Protein AF-A0A6L8GIK8-F1 (afdb_monomer_lite)

Secondary structure (DSSP, 8-state):
-HHHHHHHHHHHHHHHHTTT---PPPPPPPPP---BPPPEEEEEEEETTEEEEEEEPPSSBTTS-SS-----------SSEEPTTS-EE---

Seque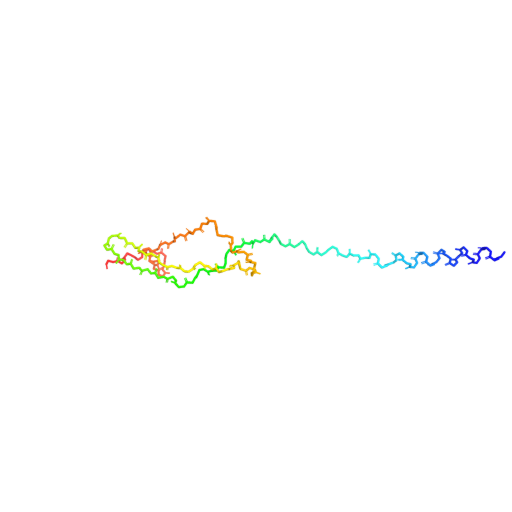nce (92 aa):
MKHHQVVVGLSTLLLAAALPACGIRGRPQPPLIILPAAVSDLSAVRLGDEVHLELTIPEANADGSQPPDVERIDIYAVTTLPDADGAPLVLY

pLDDT: mean 84.7, std 12.91, range [44.72, 97.75]

Radius of gyration: 32.32 Å; chains: 1; bounding box: 56×35×91 Å

Foldseek 3Di:
DVVVVVVVVVVVVVVVVPPPPPDDDDDPDPPDDWAFDDWPPWDWDDDPPDIDTDIHGGCGTPVRHPDGPDDDDDDDDDQFDQDPVGNTDRDD

Structure (mmCIF, N/CA/C/O backbone):
data_AF-A0A6L8GIK8-F1
#
_entry.id   AF-A0A6L8GIK8-F1
#
loop_
_atom_site.group_PDB
_atom_site.id
_atom_site.type_symbol
_atom_site.label_atom_id
_atom_site.label_alt_id
_atom_site.label_comp_id
_atom_site.label_asym_id
_atom_site.label_entity_id
_atom_site.label_seq_id
_atom_site.pdbx_PDB_ins_code
_atom_site.Cartn_x
_atom_site.Cartn_y
_atom_site.Cartn_z
_atom_site.occupancy
_atom_site.B_iso_or_equiv
_atom_site.auth_seq_id
_atom_site.auth_comp_id
_atom_site.auth_asym_id
_atom_site.auth_atom_id
_atom_site.pdbx_PDB_model_num
ATOM 1 N N . MET A 1 1 ? 35.577 -11.325 -67.788 1.00 58.19 1 MET A N 1
ATOM 2 C CA . MET A 1 1 ? 35.919 -12.221 -66.655 1.00 58.19 1 MET A CA 1
ATOM 3 C C . MET A 1 1 ? 35.951 -11.497 -65.303 1.00 58.19 1 MET A C 1
ATOM 5 O O . MET A 1 1 ? 35.343 -12.004 -64.375 1.00 58.19 1 MET A O 1
ATOM 9 N N . LYS A 1 2 ? 36.553 -10.300 -65.183 1.00 66.06 2 LYS A N 1
ATOM 10 C CA . LYS A 1 2 ? 36.641 -9.545 -63.909 1.00 66.06 2 LYS A CA 1
ATOM 11 C C . LYS A 1 2 ? 35.282 -9.099 -63.332 1.00 66.06 2 LYS A C 1
ATOM 13 O O . LYS A 1 2 ? 35.050 -9.262 -62.143 1.00 66.06 2 LYS A O 1
ATOM 18 N N . HIS A 1 3 ? 34.351 -8.636 -64.174 1.00 69.19 3 HIS A N 1
ATOM 19 C CA . HIS A 1 3 ? 33.010 -8.217 -63.728 1.00 69.19 3 HIS A CA 1
ATOM 20 C C . HIS A 1 3 ? 32.182 -9.367 -63.127 1.00 69.19 3 HIS A C 1
ATOM 22 O O . HIS A 1 3 ? 31.532 -9.178 -62.108 1.00 69.19 3 HIS A O 1
ATOM 28 N N . HIS A 1 4 ? 32.268 -10.579 -63.691 1.00 70.94 4 HIS A N 1
ATOM 29 C CA . HIS A 1 4 ? 31.576 -11.754 -63.145 1.00 70.94 4 HIS A CA 1
ATOM 30 C C . HIS A 1 4 ? 32.102 -12.151 -61.761 1.00 70.94 4 HIS A C 1
ATOM 32 O O . HIS A 1 4 ? 31.311 -12.513 -60.899 1.00 70.94 4 HIS A O 1
ATOM 38 N N . GLN A 1 5 ? 33.415 -12.044 -61.523 1.00 76.12 5 GLN A N 1
ATOM 39 C CA . GLN A 1 5 ? 33.998 -12.345 -60.211 1.00 76.12 5 GLN A CA 1
ATOM 40 C C . GLN A 1 5 ? 33.575 -11.328 -59.144 1.00 76.12 5 GLN A C 1
ATOM 42 O O . GLN A 1 5 ? 33.270 -11.718 -58.021 1.00 76.12 5 GLN A O 1
ATOM 47 N N . VAL A 1 6 ? 33.483 -10.045 -59.510 1.00 79.69 6 VAL A N 1
ATOM 48 C CA . VAL A 1 6 ? 33.005 -8.984 -58.607 1.00 79.69 6 VAL A CA 1
ATOM 49 C C . VAL A 1 6 ? 31.522 -9.167 -58.268 1.00 79.69 6 VAL A C 1
ATOM 51 O O . VAL A 1 6 ? 31.146 -9.054 -57.105 1.00 79.69 6 VAL A O 1
ATOM 54 N N . VAL A 1 7 ? 30.686 -9.513 -59.252 1.00 81.88 7 VAL A N 1
ATOM 55 C CA . VAL A 1 7 ? 29.244 -9.742 -59.039 1.00 81.88 7 VAL A CA 1
ATOM 56 C C . VAL A 1 7 ? 28.995 -10.965 -58.153 1.00 81.88 7 VAL A C 1
ATOM 58 O O . VAL A 1 7 ? 28.177 -10.898 -57.238 1.00 81.88 7 VAL A O 1
ATOM 61 N N . VAL A 1 8 ? 29.728 -12.061 -58.374 1.00 83.75 8 VAL A N 1
ATOM 62 C CA . VAL A 1 8 ? 29.610 -13.272 -57.547 1.00 83.75 8 VAL A CA 1
ATOM 63 C C . VAL A 1 8 ? 30.048 -12.999 -56.109 1.00 83.75 8 VAL A C 1
ATOM 65 O O . VAL A 1 8 ? 29.334 -13.387 -55.190 1.00 83.75 8 VAL A O 1
ATOM 68 N N . GLY A 1 9 ? 31.163 -12.286 -55.908 1.00 87.12 9 GLY A N 1
ATOM 69 C CA . GLY A 1 9 ? 31.647 -11.928 -54.570 1.00 87.12 9 GLY A CA 1
ATOM 70 C C . GLY A 1 9 ? 30.705 -10.990 -53.808 1.00 87.12 9 GLY A C 1
ATOM 71 O O . GLY A 1 9 ? 30.495 -11.164 -52.609 1.00 87.12 9 GLY A O 1
ATOM 72 N N . LEU A 1 10 ? 30.091 -10.023 -54.497 1.00 87.31 10 LEU A N 1
ATOM 73 C CA . LEU A 1 10 ? 29.113 -9.122 -53.884 1.00 87.31 10 LEU A CA 1
ATOM 74 C C . LEU A 1 10 ? 27.825 -9.867 -53.497 1.00 87.31 10 LEU A C 1
ATOM 76 O O . LEU A 1 10 ? 27.274 -9.638 -52.422 1.00 87.31 10 LEU A O 1
ATOM 80 N N . SER A 1 11 ? 27.370 -10.790 -54.349 1.00 86.12 11 SER A N 1
ATOM 81 C CA . SER A 1 11 ? 26.167 -11.587 -54.099 1.00 86.12 11 SER A CA 1
ATOM 82 C C . SER A 1 11 ? 26.318 -12.521 -52.898 1.00 86.12 11 SER A C 1
ATOM 84 O O . SER A 1 11 ? 25.381 -12.649 -52.112 1.00 86.12 11 SER A O 1
ATOM 86 N N . THR A 1 12 ? 27.468 -13.180 -52.734 1.00 88.06 12 THR A N 1
ATOM 87 C CA . THR A 1 12 ? 27.711 -14.061 -51.581 1.00 88.06 12 THR A CA 1
ATOM 88 C C . THR A 1 12 ? 27.848 -13.279 -50.281 1.00 88.06 12 THR A C 1
ATOM 90 O O . THR A 1 12 ? 27.337 -13.727 -49.256 1.00 88.06 12 THR A O 1
ATOM 93 N N . LEU A 1 13 ? 28.464 -12.093 -50.315 1.00 88.06 13 LEU A N 1
ATOM 94 C CA . LEU A 1 13 ? 28.581 -11.224 -49.143 1.00 88.06 13 LEU A CA 1
ATOM 95 C C . LEU A 1 13 ? 27.212 -10.723 -48.657 1.00 88.06 13 LEU A C 1
ATOM 97 O O . LEU A 1 13 ? 26.926 -10.773 -47.461 1.00 88.06 13 LEU A O 1
ATOM 101 N N . LEU A 1 14 ? 26.350 -10.292 -49.583 1.00 86.00 14 LEU A N 1
ATOM 102 C CA . LEU A 1 14 ? 24.987 -9.853 -49.267 1.00 86.00 14 LEU A CA 1
ATOM 103 C C . LEU A 1 14 ? 24.138 -10.989 -48.684 1.00 86.00 14 LEU A C 1
ATOM 105 O O . LEU A 1 14 ? 23.404 -10.775 -47.721 1.00 86.00 14 LEU A O 1
ATOM 109 N N . LEU A 1 15 ? 24.264 -12.202 -49.229 1.00 84.25 15 LEU A N 1
ATOM 110 C CA . LEU A 1 15 ? 23.520 -13.363 -48.742 1.00 84.25 15 LEU A CA 1
ATOM 111 C C . LEU A 1 15 ? 23.990 -13.805 -47.347 1.00 84.25 15 LEU A C 1
ATOM 113 O O . LEU A 1 15 ? 23.164 -14.137 -46.501 1.00 84.25 15 LEU A O 1
ATOM 117 N N . ALA A 1 16 ? 25.299 -13.760 -47.079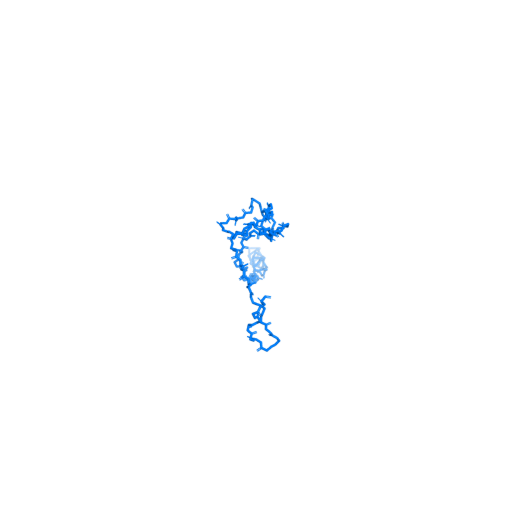 1.00 84.19 16 ALA A N 1
ATOM 118 C CA . ALA A 1 16 ? 25.859 -14.092 -45.769 1.00 84.19 16 ALA A CA 1
ATOM 119 C C . ALA A 1 16 ? 25.449 -13.085 -44.678 1.00 84.19 16 ALA A C 1
ATOM 121 O O . ALA A 1 16 ? 25.181 -13.479 -43.544 1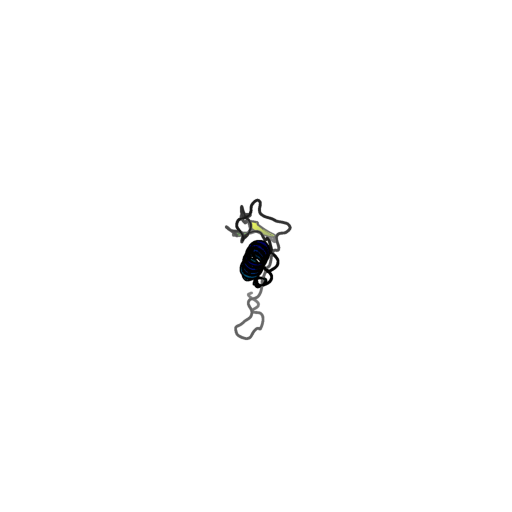.00 84.19 16 ALA A O 1
ATOM 122 N N . ALA A 1 17 ? 25.343 -11.797 -45.023 1.00 82.56 17 ALA A N 1
ATOM 123 C CA . ALA A 1 17 ? 24.937 -10.742 -44.094 1.00 82.56 17 ALA A CA 1
ATOM 124 C C . ALA A 1 17 ? 23.458 -10.823 -43.665 1.00 82.56 17 ALA A C 1
ATOM 126 O O . ALA A 1 17 ? 23.092 -10.255 -42.639 1.00 82.56 17 ALA A O 1
ATOM 127 N N . ALA A 1 18 ? 22.611 -11.536 -44.415 1.00 75.44 18 ALA A N 1
ATOM 128 C CA . ALA A 1 18 ? 21.179 -11.666 -44.131 1.00 75.44 18 ALA A CA 1
ATOM 129 C C . ALA A 1 18 ? 20.827 -12.795 -43.136 1.00 75.44 18 ALA A C 1
ATOM 131 O O . ALA A 1 18 ? 19.690 -12.876 -42.673 1.00 75.44 18 ALA A O 1
ATOM 132 N N . LEU A 1 19 ? 21.781 -13.664 -42.782 1.00 73.31 19 LEU 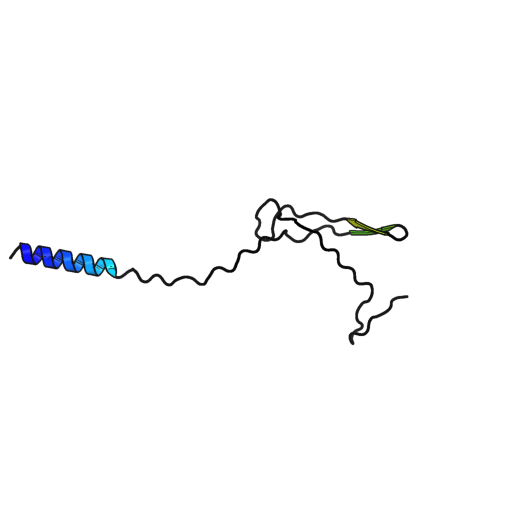A N 1
ATOM 133 C CA . LEU A 1 19 ? 21.541 -14.851 -41.950 1.00 73.31 19 LEU A CA 1
ATOM 134 C C . LEU A 1 19 ? 21.340 -14.619 -40.429 1.00 73.31 19 LEU A C 1
ATOM 136 O O . LEU A 1 19 ? 20.684 -15.464 -39.819 1.00 73.31 19 LEU A O 1
ATOM 140 N N . PRO A 1 20 ? 21.810 -13.539 -39.765 1.00 75.00 20 PRO A N 1
ATOM 141 C CA . PRO A 1 20 ? 21.627 -13.387 -38.316 1.00 75.00 20 PRO A CA 1
ATOM 142 C C . PRO A 1 20 ? 20.260 -12.802 -37.892 1.00 75.00 20 PRO A C 1
ATOM 144 O O . PRO A 1 20 ? 20.079 -12.460 -36.728 1.00 75.00 20 PRO A O 1
ATOM 147 N N . ALA A 1 21 ? 19.268 -12.699 -38.785 1.00 64.38 21 ALA A N 1
ATOM 148 C CA . ALA A 1 21 ? 17.984 -12.031 -38.515 1.00 64.38 21 ALA A CA 1
ATOM 149 C C . ALA A 1 21 ? 16.949 -12.856 -37.706 1.00 64.38 21 ALA A C 1
ATOM 151 O O . ALA A 1 21 ? 15.760 -12.533 -37.709 1.00 64.38 21 ALA A O 1
ATOM 152 N N . CYS A 1 22 ? 17.357 -13.916 -37.001 1.00 72.56 22 CYS A N 1
ATOM 153 C CA . CYS A 1 22 ? 16.434 -14.761 -36.239 1.00 72.56 22 CYS A CA 1
ATOM 154 C C . CYS A 1 22 ? 16.178 -14.197 -34.829 1.00 72.56 22 CYS A C 1
ATOM 156 O O . CYS A 1 22 ? 16.617 -14.751 -33.823 1.00 72.56 22 CYS A O 1
ATOM 158 N N . GLY A 1 23 ? 15.470 -13.071 -34.748 1.00 72.62 23 GLY A N 1
ATOM 159 C CA . GLY A 1 23 ? 14.977 -12.542 -33.477 1.00 72.62 23 GLY A CA 1
ATOM 160 C C . GLY A 1 23 ? 13.731 -13.300 -33.020 1.00 72.62 23 GLY A C 1
ATOM 161 O O . GLY A 1 23 ? 12.661 -13.134 -33.604 1.00 72.62 23 GLY A O 1
ATOM 162 N N . ILE A 1 24 ? 13.837 -14.112 -31.965 1.00 79.06 24 ILE A N 1
ATOM 163 C CA . ILE A 1 24 ? 12.647 -14.618 -31.272 1.00 79.06 24 ILE A CA 1
ATOM 164 C C . ILE A 1 24 ? 12.006 -13.453 -30.513 1.00 79.06 24 ILE A C 1
ATOM 166 O O . ILE A 1 24 ? 12.670 -12.751 -29.749 1.00 79.06 24 ILE A O 1
ATOM 170 N N . ARG A 1 25 ? 10.712 -13.205 -30.732 1.00 80.38 25 ARG A N 1
ATOM 171 C CA . ARG A 1 25 ? 9.983 -12.219 -29.929 1.00 80.38 25 ARG A CA 1
ATOM 172 C C . ARG A 1 25 ? 9.964 -12.731 -28.487 1.00 80.38 25 ARG A C 1
ATOM 174 O O . ARG A 1 25 ? 9.505 -13.845 -28.243 1.00 80.38 25 ARG A O 1
ATOM 181 N N . GLY A 1 26 ? 10.496 -11.941 -27.554 1.00 80.38 26 GLY A N 1
ATOM 182 C CA . GLY A 1 26 ? 10.444 -12.262 -26.128 1.00 80.38 26 GLY A CA 1
ATOM 183 C C . GLY A 1 26 ? 9.004 -12.487 -25.663 1.00 80.38 26 GLY A C 1
ATOM 184 O O . GLY A 1 26 ? 8.055 -12.035 -26.312 1.00 80.38 26 GLY A O 1
ATOM 185 N N . ARG A 1 27 ? 8.830 -13.196 -24.541 1.00 83.81 27 ARG A N 1
ATOM 186 C CA . ARG A 1 27 ? 7.500 -13.340 -23.931 1.00 83.81 27 ARG A CA 1
ATOM 187 C C . ARG A 1 27 ? 6.902 -11.943 -23.710 1.00 83.81 27 ARG A C 1
ATOM 189 O O . ARG A 1 27 ? 7.662 -11.034 -23.371 1.00 83.81 27 ARG A O 1
ATOM 196 N N . PRO A 1 28 ? 5.583 -11.758 -23.897 1.00 85.31 28 PRO A N 1
ATOM 197 C CA . PRO A 1 28 ? 4.930 -10.511 -23.530 1.00 85.31 28 PRO A CA 1
ATOM 198 C C . PRO A 1 28 ? 5.319 -10.139 -22.100 1.00 85.31 28 PRO A C 1
ATOM 200 O O . PRO A 1 28 ? 5.221 -10.975 -21.199 1.00 85.31 28 PRO A O 1
ATOM 203 N N . GLN A 1 29 ? 5.804 -8.915 -21.908 1.00 83.94 29 GLN A N 1
ATOM 204 C CA . GLN A 1 29 ? 6.032 -8.413 -20.564 1.00 83.94 29 GLN A CA 1
ATOM 205 C C . GLN A 1 29 ? 4.662 -8.263 -19.893 1.00 83.94 29 GLN A C 1
ATOM 207 O O . GLN A 1 29 ? 3.758 -7.699 -20.520 1.00 83.94 29 GLN A O 1
ATOM 212 N N . PRO A 1 30 ? 4.468 -8.801 -18.676 1.00 85.81 30 PRO A N 1
ATOM 213 C CA . PRO A 1 30 ? 3.228 -8.596 -17.947 1.00 85.81 30 PRO A CA 1
ATOM 214 C C . PRO A 1 30 ? 2.914 -7.101 -17.829 1.00 85.81 30 PRO A C 1
ATOM 216 O O . PRO A 1 30 ? 3.852 -6.298 -17.762 1.00 85.81 30 PRO A O 1
ATOM 219 N N . PRO A 1 31 ? 1.625 -6.718 -17.788 1.00 83.44 31 PRO A N 1
ATOM 220 C CA . PRO A 1 31 ? 1.247 -5.362 -17.427 1.00 83.44 31 PRO A CA 1
ATOM 221 C C . PRO A 1 31 ? 1.951 -4.964 -16.129 1.00 83.44 31 PRO A C 1
ATOM 223 O O . PRO A 1 31 ? 1.906 -5.702 -15.144 1.00 83.44 31 PRO A O 1
ATOM 226 N N . LEU A 1 32 ? 2.634 -3.823 -16.155 1.00 82.44 32 LEU A N 1
ATOM 227 C CA . LEU A 1 32 ? 3.254 -3.258 -14.966 1.00 82.44 32 LEU A CA 1
ATOM 228 C C . LEU A 1 32 ? 2.133 -2.692 -14.097 1.00 82.44 32 LEU A C 1
ATOM 230 O O . LEU A 1 32 ? 1.396 -1.815 -14.545 1.00 82.44 32 LEU A O 1
ATOM 234 N N . ILE A 1 33 ? 1.986 -3.226 -12.886 1.00 85.31 33 ILE A N 1
ATOM 235 C CA . ILE A 1 33 ? 1.035 -2.716 -11.902 1.00 85.31 33 ILE A CA 1
ATOM 236 C C . ILE A 1 33 ? 1.843 -1.944 -10.861 1.00 85.31 33 ILE A C 1
ATOM 238 O O . ILE A 1 33 ? 2.652 -2.534 -10.146 1.00 85.31 33 ILE A O 1
ATOM 242 N N . ILE A 1 34 ? 1.648 -0.629 -10.824 1.00 90.06 34 ILE A N 1
ATOM 243 C CA . ILE A 1 34 ? 2.339 0.274 -9.906 1.00 90.06 34 ILE A CA 1
ATOM 244 C C . ILE A 1 34 ? 1.401 0.495 -8.723 1.00 90.06 34 ILE A C 1
ATOM 246 O O . ILE A 1 34 ? 0.389 1.171 -8.858 1.00 90.06 34 ILE A O 1
ATOM 250 N N . LEU A 1 35 ? 1.696 -0.153 -7.595 1.00 94.25 35 LEU A N 1
ATOM 251 C CA . LEU A 1 35 ? 0.966 0.026 -6.339 1.00 94.25 35 LEU A CA 1
ATOM 252 C C . LEU A 1 35 ? 1.923 0.548 -5.267 1.00 94.25 35 LEU A C 1
ATOM 254 O O . LEU A 1 35 ? 3.082 0.114 -5.253 1.00 94.25 35 LEU A O 1
ATOM 258 N N . PRO A 1 36 ? 1.436 1.370 -4.321 1.00 96.56 36 PRO A N 1
ATOM 259 C CA . PRO A 1 36 ? 2.161 1.686 -3.099 1.00 96.56 36 PRO A CA 1
ATOM 260 C C . PRO A 1 36 ? 2.663 0.418 -2.406 1.00 96.56 36 PRO A C 1
ATOM 262 O O . PRO A 1 36 ? 1.999 -0.623 -2.424 1.00 96.56 36 PRO A O 1
ATOM 265 N N . ALA A 1 37 ? 3.836 0.500 -1.778 1.00 95.88 37 ALA A N 1
ATOM 266 C CA . ALA A 1 37 ? 4.298 -0.569 -0.903 1.00 95.88 37 ALA A CA 1
ATOM 267 C C . ALA A 1 37 ? 3.342 -0.761 0.297 1.00 95.88 37 ALA A C 1
ATOM 269 O O . ALA A 1 37 ? 2.432 0.033 0.538 1.00 95.88 37 ALA A O 1
ATOM 270 N N . ALA A 1 38 ? 3.534 -1.834 1.065 1.00 95.25 38 ALA A N 1
ATOM 271 C CA . ALA A 1 38 ? 2.745 -2.047 2.275 1.00 95.25 38 ALA A CA 1
ATOM 272 C C . ALA A 1 38 ? 2.941 -0.889 3.272 1.00 95.25 38 ALA A C 1
ATOM 274 O O . ALA A 1 38 ? 4.062 -0.414 3.461 1.00 95.25 38 ALA A O 1
ATOM 275 N N . VAL A 1 39 ? 1.855 -0.467 3.923 1.00 96.19 39 VAL A N 1
ATOM 276 C CA . VAL A 1 39 ? 1.907 0.489 5.040 1.00 96.19 39 VAL A CA 1
ATOM 277 C C . VAL A 1 39 ? 2.647 -0.123 6.231 1.00 96.19 39 VAL A C 1
ATOM 279 O O . VAL A 1 39 ? 2.613 -1.342 6.430 1.00 96.19 39 VAL A O 1
ATOM 282 N N . SER A 1 40 ? 3.298 0.713 7.037 1.00 96.81 40 SER A N 1
ATOM 283 C CA . SER A 1 40 ? 3.973 0.296 8.273 1.00 96.81 40 SER A CA 1
ATOM 284 C C . SER A 1 40 ? 3.345 0.945 9.502 1.00 96.81 40 SER A C 1
ATOM 286 O O . SER A 1 40 ? 2.452 1.785 9.386 1.00 96.81 40 SER A O 1
ATOM 288 N N . ASP A 1 41 ? 3.796 0.515 10.684 1.00 97.19 41 ASP A N 1
ATOM 289 C CA . ASP A 1 41 ? 3.446 1.127 11.974 1.00 97.19 41 ASP A CA 1
ATOM 290 C C . ASP A 1 41 ? 1.935 1.195 12.245 1.00 97.19 41 ASP A C 1
ATOM 292 O O . ASP A 1 41 ? 1.458 2.075 12.957 1.00 97.19 41 ASP A O 1
ATOM 296 N N . LEU A 1 42 ? 1.177 0.243 11.684 1.00 96.50 42 LEU A N 1
ATOM 297 C CA . LEU A 1 42 ? -0.264 0.165 11.883 1.00 96.50 42 LEU A CA 1
ATOM 298 C C . LEU A 1 42 ? -0.569 -0.086 13.362 1.00 96.50 42 LEU A C 1
ATOM 300 O O . LEU A 1 42 ? -0.255 -1.145 13.910 1.00 96.50 42 LEU A O 1
ATOM 304 N N . SER A 1 43 ? -1.242 0.872 13.980 1.00 96.94 43 SER A N 1
ATOM 305 C CA . SER A 1 43 ? -1.751 0.779 15.338 1.00 96.94 43 SER A CA 1
ATOM 306 C C . SER A 1 43 ? -3.226 1.159 15.389 1.00 96.94 43 SER A C 1
ATOM 308 O O . SER A 1 43 ? -3.747 1.869 14.527 1.00 96.94 43 SER A O 1
ATOM 310 N N . ALA A 1 44 ? -3.914 0.628 16.395 1.00 96.00 44 ALA A N 1
ATOM 311 C CA . ALA A 1 44 ? -5.331 0.854 16.606 1.00 96.00 44 ALA A CA 1
ATOM 312 C C . ALA A 1 44 ? -5.590 1.136 18.084 1.00 96.00 44 ALA A C 1
ATOM 314 O O . ALA A 1 44 ? -5.187 0.356 18.950 1.00 96.00 44 ALA A O 1
ATOM 315 N N . VAL A 1 45 ? -6.293 2.227 18.375 1.00 96.88 45 VAL A N 1
ATOM 316 C CA . VAL A 1 45 ? -6.701 2.590 19.735 1.00 96.88 45 VAL A CA 1
ATOM 317 C C . VAL A 1 45 ? -8.207 2.808 19.762 1.00 96.88 45 VAL A C 1
ATOM 319 O O . VAL A 1 45 ? -8.750 3.550 18.946 1.00 96.88 45 VAL A O 1
ATOM 322 N N . ARG A 1 46 ? -8.900 2.167 20.709 1.00 95.06 46 ARG A N 1
ATOM 323 C CA . ARG A 1 46 ? -10.335 2.391 20.925 1.00 95.06 46 ARG A CA 1
ATOM 324 C C . ARG A 1 46 ? -10.539 3.569 21.873 1.00 95.06 46 ARG A C 1
ATOM 326 O O . ARG A 1 46 ? -10.054 3.540 23.003 1.00 95.06 46 ARG A O 1
ATOM 333 N N . LEU A 1 47 ? -11.292 4.569 21.429 1.00 96.31 47 LEU A N 1
ATOM 334 C CA . LEU A 1 47 ? -11.646 5.759 22.199 1.00 96.31 47 LEU A CA 1
ATOM 335 C C . LEU A 1 47 ? -13.169 5.892 22.221 1.00 96.31 47 LEU A C 1
ATOM 337 O O . LEU A 1 47 ? -13.784 6.303 21.241 1.00 96.31 47 LEU A O 1
ATOM 341 N N . GLY A 1 48 ? -13.792 5.506 23.338 1.00 94.62 48 GLY A N 1
ATOM 342 C CA . GLY A 1 48 ? -15.253 5.410 23.398 1.00 94.62 48 GLY A CA 1
ATOM 343 C C . GLY A 1 48 ? -15.754 4.418 22.352 1.00 94.62 48 GLY A C 1
ATOM 344 O O . GLY A 1 48 ? -15.299 3.280 22.347 1.00 94.62 48 GLY A O 1
ATOM 345 N N . ASP A 1 49 ? -16.641 4.852 21.461 1.00 94.50 49 ASP A N 1
ATOM 346 C CA . ASP A 1 49 ? -17.210 4.014 20.398 1.00 94.50 49 ASP A CA 1
ATOM 347 C C . ASP A 1 49 ? -16.480 4.120 19.051 1.00 94.50 49 ASP A C 1
ATOM 349 O O . ASP A 1 49 ? -16.915 3.533 18.063 1.00 94.50 49 ASP A O 1
ATOM 353 N N . GLU A 1 50 ? -15.337 4.807 19.016 1.00 95.25 50 GLU A N 1
ATOM 354 C CA . GLU A 1 50 ? -14.492 4.931 17.829 1.00 95.25 50 GLU A CA 1
ATOM 355 C C . GLU A 1 50 ? -13.228 4.073 17.939 1.00 95.25 50 GLU A C 1
ATOM 357 O O . GLU A 1 50 ? -12.690 3.843 19.027 1.00 95.25 50 GLU A O 1
ATOM 362 N N . VAL A 1 51 ? -12.720 3.630 16.788 1.00 94.69 51 VAL A N 1
ATOM 363 C CA . VAL A 1 51 ? -11.386 3.034 16.658 1.00 94.69 51 VAL A CA 1
ATOM 364 C C . VAL A 1 51 ? -10.547 3.970 15.804 1.00 94.69 51 VAL A C 1
ATOM 366 O O . VAL A 1 51 ? -10.851 4.198 14.636 1.00 94.69 51 VAL A O 1
ATOM 369 N N . HIS A 1 52 ? -9.505 4.529 16.406 1.00 96.94 52 HIS A N 1
ATOM 370 C CA . HIS A 1 52 ? -8.552 5.409 15.744 1.00 96.94 52 HIS A CA 1
ATOM 371 C C . HIS A 1 52 ? -7.415 4.550 15.205 1.00 96.94 52 HIS A C 1
ATOM 373 O O . HIS A 1 52 ? -6.823 3.774 15.958 1.00 96.94 52 HIS A O 1
ATOM 379 N N . LEU A 1 53 ? -7.151 4.665 13.904 1.00 96.75 53 LEU A N 1
ATOM 380 C CA . LEU A 1 53 ? -6.088 3.941 13.216 1.00 96.75 53 LEU A CA 1
ATOM 381 C C . LEU A 1 53 ? -4.976 4.916 12.851 1.00 96.75 53 LEU A C 1
ATOM 383 O O . LEU A 1 53 ? -5.228 5.933 12.207 1.00 96.75 53 LEU A O 1
ATOM 387 N N . GLU A 1 54 ? -3.756 4.579 13.241 1.00 97.75 54 GLU A N 1
ATOM 388 C CA . GLU A 1 54 ? -2.548 5.298 12.849 1.00 97.75 54 GLU A CA 1
ATOM 389 C C . GLU A 1 54 ? -1.676 4.353 12.029 1.00 97.75 54 GLU A C 1
ATOM 391 O O . GLU A 1 54 ? -1.534 3.183 12.378 1.00 97.75 54 GLU A O 1
ATOM 396 N N . LEU A 1 55 ? -1.154 4.839 10.907 1.00 97.25 55 LEU A N 1
ATOM 397 C CA . LEU A 1 55 ? -0.297 4.085 9.999 1.00 97.25 55 LEU A CA 1
ATOM 398 C C . LEU A 1 55 ? 0.628 5.037 9.244 1.00 97.25 55 LEU A C 1
ATOM 400 O O . LEU A 1 55 ? 0.299 6.208 9.038 1.00 97.25 55 LEU A O 1
ATOM 404 N N . THR A 1 56 ? 1.753 4.510 8.779 1.00 97.50 56 THR A N 1
ATOM 405 C CA . THR A 1 56 ? 2.715 5.238 7.953 1.00 97.50 56 THR A CA 1
ATOM 406 C C . THR A 1 56 ? 2.455 4.951 6.476 1.00 97.50 56 THR A C 1
ATOM 408 O O . THR A 1 56 ? 2.410 3.794 6.046 1.00 97.50 56 THR A O 1
ATOM 411 N N . ILE A 1 57 ? 2.306 6.016 5.683 1.00 96.81 57 ILE A N 1
ATOM 412 C CA . ILE A 1 57 ? 2.232 5.923 4.220 1.00 96.81 57 ILE A CA 1
ATOM 413 C C . ILE A 1 57 ? 3.637 5.621 3.680 1.00 96.81 57 ILE A C 1
ATOM 415 O O . ILE A 1 57 ? 4.581 6.312 4.066 1.00 96.81 57 ILE A O 1
ATOM 419 N N . PRO A 1 58 ? 3.806 4.616 2.803 1.00 96.62 58 PRO A N 1
ATOM 420 C CA . PRO A 1 58 ? 5.115 4.281 2.246 1.00 96.62 58 PRO A CA 1
ATOM 421 C C . PRO A 1 58 ? 5.683 5.436 1.415 1.00 96.62 58 PRO A C 1
ATOM 423 O O . PRO A 1 58 ? 4.936 6.191 0.809 1.00 96.62 58 PRO A O 1
ATOM 426 N N . GLU A 1 59 ? 7.007 5.533 1.301 1.00 97.50 59 GLU A N 1
ATOM 427 C CA . GLU A 1 59 ? 7.662 6.555 0.463 1.00 97.50 59 GLU A CA 1
ATOM 428 C C . GLU A 1 59 ? 7.754 6.164 -1.023 1.00 97.50 59 GLU A C 1
ATOM 430 O O . GLU A 1 59 ? 8.109 6.989 -1.865 1.00 97.50 59 GLU A O 1
ATOM 435 N N . ALA A 1 60 ? 7.454 4.906 -1.359 1.00 97.31 60 ALA A N 1
ATOM 436 C CA . ALA A 1 60 ? 7.618 4.352 -2.698 1.00 97.31 60 ALA A CA 1
ATOM 437 C C . ALA A 1 60 ? 6.551 3.301 -3.030 1.00 97.31 60 ALA A C 1
ATOM 439 O O . ALA A 1 60 ? 5.898 2.723 -2.155 1.00 97.31 60 ALA A O 1
ATOM 440 N N . ASN A 1 61 ? 6.423 3.021 -4.321 1.00 96.56 61 ASN A N 1
ATOM 441 C CA . ASN A 1 61 ? 5.691 1.874 -4.834 1.00 96.56 61 ASN A CA 1
ATOM 442 C C . ASN A 1 61 ? 6.450 0.565 -4.580 1.00 96.56 61 ASN A C 1
ATOM 444 O O . ASN A 1 61 ? 7.652 0.557 -4.310 1.00 96.56 61 ASN A O 1
ATOM 448 N N . ALA A 1 62 ? 5.755 -0.565 -4.710 1.00 94.19 62 ALA A N 1
ATOM 449 C CA . ALA A 1 62 ? 6.325 -1.901 -4.541 1.00 94.19 62 ALA A CA 1
ATOM 450 C C . ALA A 1 62 ? 7.467 -2.211 -5.533 1.00 94.19 62 ALA A C 1
ATOM 452 O O . ALA A 1 62 ? 8.296 -3.078 -5.264 1.00 94.19 62 ALA A O 1
ATOM 453 N N . ASP A 1 63 ? 7.528 -1.502 -6.665 1.00 92.94 63 ASP A N 1
ATOM 454 C CA . ASP A 1 63 ? 8.609 -1.585 -7.654 1.00 92.94 63 ASP A CA 1
ATOM 455 C C . A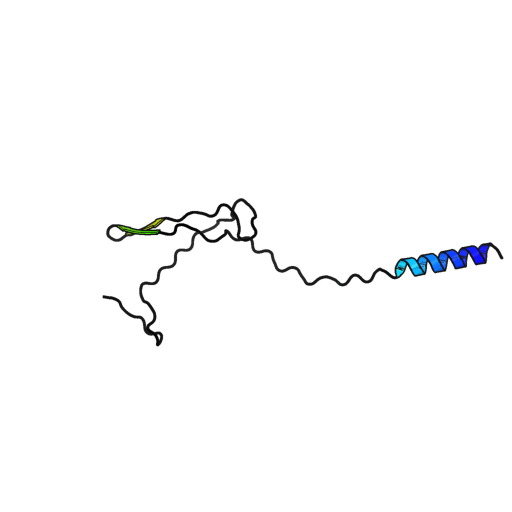SP A 1 63 ? 9.770 -0.599 -7.395 1.00 92.94 63 ASP A C 1
ATOM 457 O O . ASP A 1 63 ? 10.745 -0.579 -8.147 1.00 92.94 63 ASP A O 1
ATOM 461 N N . GLY A 1 64 ? 9.684 0.205 -6.331 1.00 94.19 64 GLY A N 1
ATOM 462 C CA . GLY A 1 64 ? 10.674 1.209 -5.941 1.00 94.19 64 GLY A CA 1
ATOM 463 C C . GLY A 1 64 ? 10.508 2.576 -6.610 1.00 94.19 64 GLY A C 1
ATOM 464 O O . GLY A 1 64 ? 11.275 3.489 -6.297 1.00 94.19 64 GLY A O 1
ATOM 465 N N . SER A 1 65 ? 9.532 2.750 -7.508 1.00 95.12 65 SER A N 1
ATOM 466 C CA . SER A 1 65 ? 9.230 4.062 -8.086 1.00 95.12 65 SER A CA 1
ATOM 467 C C . SER A 1 65 ? 8.664 5.024 -7.032 1.00 95.12 65 SER A C 1
ATOM 469 O O . SER A 1 65 ? 8.013 4.609 -6.073 1.00 95.12 65 SER A O 1
ATOM 471 N N . GLN A 1 66 ? 8.947 6.318 -7.194 1.00 95.88 66 GLN A N 1
ATOM 472 C CA . GLN A 1 66 ? 8.536 7.383 -6.274 1.00 95.88 66 GLN A CA 1
ATOM 473 C C . GLN A 1 66 ? 7.959 8.570 -7.063 1.00 95.88 66 GLN A C 1
ATOM 475 O O . GLN A 1 66 ? 8.452 8.843 -8.164 1.00 95.88 66 GLN A O 1
ATOM 480 N N . PRO A 1 67 ? 6.981 9.316 -6.513 1.00 94.62 67 PRO A N 1
ATOM 481 C CA . PRO A 1 67 ? 6.284 9.076 -5.237 1.00 94.62 67 PRO A CA 1
ATOM 482 C C . PRO A 1 67 ? 5.369 7.832 -5.288 1.00 94.62 67 PRO A C 1
ATOM 484 O O . PRO A 1 67 ? 5.126 7.311 -6.380 1.00 94.62 67 PRO A O 1
ATOM 487 N N . PRO A 1 68 ? 4.872 7.330 -4.140 1.00 96.19 68 PRO A N 1
ATOM 488 C CA . PRO A 1 68 ? 3.912 6.229 -4.131 1.00 96.19 68 PRO A CA 1
ATOM 489 C C . PRO A 1 68 ? 2.602 6.667 -4.808 1.00 96.19 68 PRO A C 1
ATOM 491 O O . PRO A 1 68 ? 2.156 7.804 -4.641 1.00 96.19 68 PRO A O 1
ATOM 494 N N . ASP A 1 69 ? 1.959 5.761 -5.538 1.00 95.38 69 ASP A N 1
ATOM 495 C CA . ASP A 1 69 ? 0.694 6.025 -6.232 1.00 95.38 69 ASP A CA 1
ATOM 496 C C . ASP A 1 69 ? -0.513 5.731 -5.324 1.00 95.38 69 ASP A C 1
ATOM 498 O O . ASP A 1 69 ? -1.208 4.723 -5.454 1.00 95.38 69 ASP A O 1
ATOM 502 N N . VAL A 1 70 ? -0.704 6.564 -4.295 1.00 94.44 70 VAL A N 1
ATOM 503 C CA . VAL A 1 70 ? -1.762 6.368 -3.289 1.00 94.44 70 VAL A CA 1
ATOM 504 C C . VAL A 1 70 ? -3.067 7.023 -3.746 1.00 94.44 70 VAL A C 1
ATOM 506 O O . VAL A 1 70 ? -3.217 8.239 -3.664 1.00 94.44 70 VAL A O 1
ATOM 509 N N . GLU A 1 71 ? -4.044 6.210 -4.153 1.00 93.75 71 GLU A N 1
ATOM 510 C CA . GLU A 1 71 ? -5.400 6.681 -4.486 1.00 93.75 71 GLU A CA 1
ATOM 511 C C . GLU A 1 71 ? -6.380 6.559 -3.303 1.00 93.75 71 GLU A C 1
ATOM 513 O O . GLU A 1 71 ? -7.174 7.463 -3.040 1.00 93.75 71 GLU A O 1
ATOM 518 N N . ARG A 1 72 ? -6.341 5.432 -2.580 1.00 93.88 72 ARG A N 1
ATOM 519 C CA . ARG A 1 72 ? -7.257 5.120 -1.472 1.00 93.88 72 ARG A CA 1
ATOM 520 C C . ARG A 1 72 ? -6.580 4.238 -0.426 1.00 93.88 72 ARG A C 1
ATOM 522 O O . ARG A 1 72 ? -5.697 3.449 -0.746 1.00 93.88 72 ARG A O 1
ATOM 529 N N . ILE A 1 73 ? -7.049 4.349 0.815 1.00 93.25 73 ILE A N 1
ATOM 530 C CA . ILE A 1 73 ? -6.742 3.418 1.902 1.00 93.25 73 ILE A CA 1
ATOM 531 C C . ILE A 1 73 ? -8.000 2.594 2.171 1.00 93.25 73 ILE A C 1
ATOM 533 O O . ILE A 1 73 ? -9.025 3.141 2.579 1.00 93.25 73 ILE A O 1
ATOM 537 N N . ASP A 1 74 ? -7.921 1.288 1.931 1.00 94.12 74 ASP A N 1
ATOM 538 C CA . ASP A 1 74 ? -8.994 0.354 2.258 1.00 94.12 74 ASP A CA 1
ATOM 539 C C . ASP A 1 74 ? -8.761 -0.216 3.664 1.00 94.12 74 ASP A C 1
ATOM 541 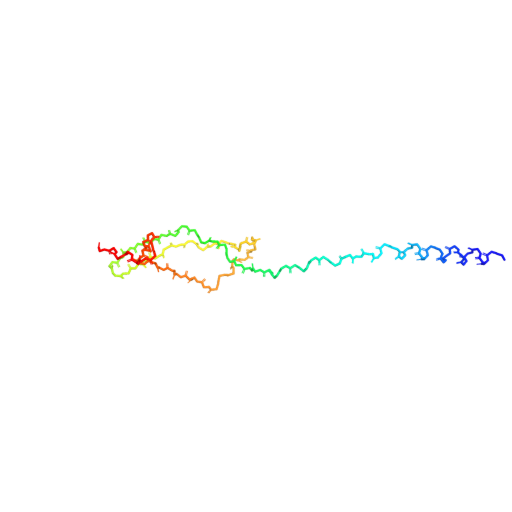O O . ASP A 1 74 ? -7.699 -0.764 3.963 1.00 94.12 74 ASP A O 1
ATOM 545 N N . ILE A 1 75 ? -9.761 -0.083 4.535 1.00 93.44 75 ILE A N 1
ATOM 546 C CA . ILE A 1 75 ? -9.697 -0.517 5.932 1.00 93.44 75 ILE A CA 1
ATOM 547 C C . ILE A 1 75 ? -10.605 -1.733 6.095 1.00 93.44 75 ILE A C 1
ATOM 549 O O . ILE A 1 75 ? -11.810 -1.654 5.856 1.00 93.44 75 ILE A O 1
ATOM 553 N N . TYR A 1 76 ? -10.028 -2.852 6.526 1.00 91.56 76 TYR A N 1
ATOM 554 C CA . TYR A 1 76 ? -10.749 -4.101 6.755 1.00 91.56 76 TYR A CA 1
ATOM 555 C C . TYR A 1 76 ? -10.806 -4.405 8.251 1.00 91.56 76 TYR A C 1
ATOM 557 O O . TYR A 1 76 ? -9.808 -4.274 8.957 1.00 91.56 76 TYR A O 1
ATOM 565 N N . ALA A 1 77 ? -11.970 -4.841 8.729 1.00 87.75 77 ALA A N 1
ATOM 566 C CA . ALA A 1 77 ? -12.180 -5.250 10.111 1.00 87.75 77 ALA A CA 1
ATOM 567 C C . ALA A 1 77 ? -12.854 -6.622 10.152 1.00 87.75 77 ALA A C 1
ATOM 569 O O . ALA A 1 77 ? -13.766 -6.907 9.376 1.00 87.75 77 ALA A O 1
ATOM 570 N N . VAL A 1 78 ? -12.408 -7.460 11.084 1.00 86.12 78 VAL A N 1
ATOM 571 C CA . VAL A 1 78 ? -12.980 -8.779 11.349 1.00 86.12 78 VAL A CA 1
ATOM 572 C C . VAL A 1 78 ? -13.285 -8.846 12.839 1.00 86.12 78 VAL A C 1
ATOM 574 O O . VAL A 1 78 ? -12.381 -8.741 13.662 1.00 86.12 78 VAL A O 1
ATOM 577 N N . THR A 1 79 ? -14.563 -8.982 13.188 1.00 82.19 79 THR A N 1
ATOM 578 C CA . THR A 1 79 ? -15.035 -9.050 14.585 1.00 82.19 79 THR A CA 1
ATOM 579 C C . THR A 1 79 ? -15.266 -10.479 15.068 1.00 82.19 79 THR A C 1
ATOM 581 O O . THR A 1 79 ? -15.470 -10.702 16.257 1.00 82.19 79 THR A O 1
ATOM 584 N N . THR A 1 80 ? -15.217 -11.453 14.160 1.00 79.00 80 THR A N 1
ATOM 585 C CA . THR A 1 80 ? -15.390 -12.877 14.455 1.00 79.00 80 THR A CA 1
ATOM 586 C C . THR A 1 80 ? -14.256 -13.653 13.812 1.00 79.00 80 THR A C 1
ATOM 588 O O . THR A 1 80 ? -14.064 -13.555 12.598 1.00 79.00 80 THR A O 1
ATOM 591 N N . LEU A 1 81 ? -13.534 -14.462 14.581 1.00 69.00 81 LEU A N 1
ATOM 592 C CA . LEU A 1 81 ? -12.696 -15.484 13.963 1.00 69.00 81 LEU A CA 1
ATOM 593 C C . LEU A 1 81 ? -13.618 -16.606 13.462 1.00 69.00 81 LEU A C 1
ATOM 595 O O . LEU A 1 81 ? -14.532 -16.988 14.196 1.00 69.00 81 LEU A O 1
ATOM 599 N N . PRO A 1 82 ? -13.419 -17.161 12.258 1.00 65.25 82 PRO A N 1
ATOM 600 C CA . PRO A 1 82 ? -13.963 -18.479 11.984 1.00 65.25 82 PRO A CA 1
ATOM 601 C C . PRO A 1 82 ? -13.362 -19.468 12.998 1.00 65.25 82 PRO A C 1
ATOM 603 O O . PRO A 1 82 ? -12.153 -19.463 13.231 1.00 65.25 82 PRO A O 1
ATOM 606 N N . ASP A 1 83 ? -14.209 -20.281 13.626 1.00 63.41 83 ASP A N 1
ATOM 607 C CA . ASP A 1 83 ? -13.805 -21.477 14.364 1.00 63.41 83 ASP A CA 1
ATOM 608 C C . ASP A 1 83 ? -13.060 -22.429 13.413 1.00 63.41 83 ASP A C 1
ATOM 610 O O . ASP A 1 83 ? -13.117 -22.266 12.189 1.00 63.41 83 ASP A O 1
ATOM 614 N N . ALA A 1 84 ? -12.386 -23.447 13.948 1.00 67.38 84 ALA A N 1
ATOM 615 C CA . ALA A 1 84 ? -11.651 -24.441 13.161 1.00 67.38 84 ALA A CA 1
ATOM 616 C C . ALA A 1 84 ? -12.504 -25.088 12.043 1.00 67.38 84 ALA A C 1
ATOM 618 O O . ALA A 1 84 ? -11.959 -25.483 11.012 1.00 67.38 84 ALA A O 1
ATOM 619 N N . ASP A 1 85 ? -13.831 -25.104 12.211 1.00 73.94 85 ASP A N 1
ATOM 620 C CA . ASP A 1 85 ? -14.814 -25.652 11.269 1.00 73.94 85 ASP A CA 1
ATOM 621 C C . ASP A 1 85 ? -15.559 -24.582 10.429 1.00 73.94 85 ASP A C 1
ATOM 623 O O . ASP A 1 85 ? -16.505 -24.895 9.706 1.00 73.94 85 ASP A O 1
ATOM 627 N N . GLY A 1 86 ? -15.155 -23.307 10.501 1.00 63.72 86 GLY A N 1
ATOM 628 C CA . GLY A 1 86 ? -15.715 -22.209 9.698 1.00 63.72 86 GLY A CA 1
ATOM 629 C C . GLY A 1 86 ? -16.984 -21.542 10.252 1.00 63.72 86 GLY A C 1
ATOM 630 O O . GLY A 1 86 ? -17.561 -20.687 9.579 1.00 63.72 86 GLY A O 1
ATOM 631 N N . ALA A 1 87 ? -17.425 -21.887 11.465 1.00 64.25 87 ALA A N 1
ATOM 632 C CA . ALA A 1 87 ? -18.514 -21.186 12.153 1.00 64.25 87 ALA A CA 1
ATOM 633 C C . ALA A 1 87 ? -17.984 -19.922 12.860 1.00 64.25 87 ALA A C 1
ATOM 635 O O . ALA A 1 87 ? -16.917 -19.984 13.458 1.00 64.25 87 ALA A O 1
ATOM 636 N N . PRO A 1 88 ? -18.668 -18.766 12.830 1.00 56.78 88 PRO A N 1
ATOM 637 C CA . PRO A 1 88 ? -18.159 -17.560 13.482 1.00 56.78 88 PRO A CA 1
ATOM 638 C C . PRO A 1 88 ? -18.115 -17.727 15.009 1.00 56.78 88 PRO A C 1
ATOM 640 O O . PRO A 1 88 ? -19.149 -17.942 15.644 1.00 56.78 88 PRO A O 1
ATOM 643 N N . LEU A 1 89 ? -16.930 -17.576 15.609 1.00 57.25 89 LEU A N 1
ATOM 644 C CA . LEU A 1 89 ? -16.780 -17.427 17.053 1.00 57.25 89 LEU A CA 1
ATOM 645 C C . LEU A 1 89 ? -17.236 -16.021 17.443 1.00 57.25 89 LEU A C 1
ATOM 647 O O . LEU A 1 89 ? -16.571 -15.024 17.150 1.00 57.25 89 LEU A O 1
ATOM 651 N N . VAL A 1 90 ? -18.394 -15.949 18.097 1.00 55.56 90 VAL A N 1
ATOM 652 C CA . VAL A 1 90 ? -18.872 -14.733 18.755 1.00 55.56 90 VAL A CA 1
ATOM 653 C C . VAL A 1 90 ? -18.144 -14.631 20.094 1.00 55.56 90 VAL A C 1
ATOM 655 O O . VAL A 1 90 ? -18.454 -15.363 21.033 1.00 55.56 90 VAL A O 1
ATOM 658 N N . LEU A 1 91 ? -17.132 -13.766 20.164 1.00 50.38 91 LEU A N 1
ATOM 659 C CA . LEU A 1 91 ? -16.459 -13.429 21.417 1.00 50.38 91 LEU A CA 1
ATOM 660 C C . LEU A 1 91 ? -17.345 -12.436 22.187 1.00 50.38 91 LEU A C 1
ATOM 662 O O . LEU A 1 91 ? -17.601 -11.338 21.693 1.00 50.38 91 LEU A O 1
ATOM 666 N N . TYR A 1 92 ? -17.847 -12.867 23.349 1.00 44.72 92 TYR A N 1
ATOM 667 C CA . TYR A 1 92 ? -18.566 -12.036 24.325 1.00 44.72 92 TYR A CA 1
ATOM 668 C C . TYR A 1 92 ? -17.595 -11.262 25.215 1.00 44.72 92 TYR A C 1
ATOM 670 O O . TYR A 1 92 ? -16.597 -11.879 25.657 1.00 44.72 92 TYR A O 1
#